Protein AF-A0A221VZ23-F1 (afdb_monomer)

pLDDT: mean 95.45, std 3.63, range [77.25, 98.69]

Solvent-accessible surface area (backbone atoms only — not comparable to full-atom values): 8313 Å² total; per-residue (Å²): 118,40,47,48,81,45,84,47,77,41,42,59,46,44,29,31,32,33,63,83,69,32,21,39,42,61,47,56,76,50,62,68,58,53,49,62,54,16,36,92,68,33,48,27,33,35,20,50,80,57,41,28,43,31,25,9,57,66,57,23,30,50,48,47,53,32,34,52,56,59,73,79,81,51,42,81,45,94,58,76,81,76,94,50,46,59,11,39,42,33,56,49,64,83,85,76,45,68,79,47,68,42,80,49,97,43,93,78,44,44,44,36,34,14,84,89,74,39,27,37,37,43,23,56,82,79,61,96,76,47,43,45,31,24,29,19,44,46,32,31,41,29,37,38,98,36,34,81,44,32,43,37,37,40,43,49,82,44,116

Mean predicted aligned error: 2.97 Å

Nearest PDB structures (foldseek):
  8z79-assembly1_D-2  TM=2.676E-01  e=3.743E+00  Pseudomonas phage PaMx11
  8tvj-assembly1_E  TM=2.399E-01  e=5.497E+00  Borreliella burgdorferi B31
  4aud-assembly1_A  TM=3.016E-01  e=6.847E+00  Alternaria alternata
  7pi3-assembly1_A  TM=1.645E-01  e=2.412E+00  Plasmodium falciparum 3D7
  3v0r-assembly1_A  TM=1.814E-01  e=4.925E+00  Alternaria alternata

Secondary structure (DSSP, 8-state):
-EEEEEE-PPBPEEEEEETTTTEEEEEES-HHHHHHHH-TT-EEEEEETTEEEEEETTT-BEEEEEEE--STTPEE--------EEEEEEEE-SSPPTT-PEE---TT-EEEEETTTTEEEEES---TTPEEEEEETTEEEEEETTEEEEEEE-PEEE-

Sequence (159 aa):
MTFRVEEGDRIEGEMVYEFSEYGFRFAPSDKSWVLGLAGSEGMTSFNADTLMVVFGIESRRVLYVSGYFPMEGWDREELQFPLGSPGVVFVEADDPVPGVSIPVEADEWRARFDSKENVFCFGGIAGASTRYVEVATGVMLAIENRELVEVWLKPSFVS

Foldseek 3Di:
DFKDWDADAAFEFAWAQEPVQQKIDTGGPDPVVLQVQLDDQGKEFADQPFKTFIHRPVNQWTHAIMGRDHCVQEAEDDDDDDPAEATIMGDDDPPDHPHDYHYDPQVQWGWYAHPVQQKIKTFDDADPQWHWYRRYVQWIFTADPRDTGMIMGRHDYHD

Organism: NCBI:txid1470176

Structure (mmCIF, N/CA/C/O backbone):
data_AF-A0A221VZ23-F1
#
_entry.id   AF-A0A221VZ23-F1
#
loop_
_atom_site.group_PDB
_atom_site.id
_atom_site.type_symbol
_atom_site.label_atom_id
_atom_site.label_alt_id
_atom_site.label_comp_id
_atom_site.label_asym_id
_atom_site.label_entity_id
_atom_site.label_seq_id
_atom_site.pdbx_PDB_ins_code
_atom_site.Cartn_x
_atom_site.Cartn_y
_atom_site.Cartn_z
_atom_site.occupancy
_atom_site.B_iso_or_equiv
_atom_site.auth_seq_id
_atom_site.auth_comp_id
_atom_site.auth_asym_id
_atom_site.auth_atom_id
_atom_site.pdbx_PDB_model_num
ATOM 1 N N . MET A 1 1 ? -5.828 -9.680 -13.772 1.00 90.69 1 MET A N 1
ATOM 2 C CA . MET A 1 1 ? -4.525 -9.171 -13.286 1.00 90.69 1 MET A CA 1
ATOM 3 C C . MET A 1 1 ? -3.942 -10.215 -12.356 1.00 90.69 1 MET A C 1
ATOM 5 O O . MET A 1 1 ? -4.712 -10.782 -11.594 1.00 90.69 1 MET A O 1
ATOM 9 N N . THR A 1 2 ? -2.640 -10.485 -12.422 1.00 95.50 2 THR A N 1
ATOM 10 C CA . THR A 1 2 ? -1.973 -11.407 -11.490 1.00 95.50 2 THR A CA 1
ATOM 11 C C . THR A 1 2 ? -0.789 -10.748 -10.794 1.00 95.50 2 THR A C 1
ATOM 13 O O . THR A 1 2 ? -0.287 -9.712 -11.228 1.00 95.50 2 THR A O 1
ATOM 16 N N . PHE A 1 3 ? -0.355 -11.350 -9.691 1.00 97.12 3 PHE A N 1
ATOM 17 C CA . PHE A 1 3 ? 0.689 -10.836 -8.819 1.00 97.12 3 PHE A CA 1
ATOM 18 C C . PHE A 1 3 ? 1.797 -11.861 -8.621 1.00 97.12 3 PHE A C 1
ATOM 20 O O . PHE A 1 3 ? 1.556 -13.062 -8.455 1.00 97.12 3 PHE A O 1
ATOM 27 N N . ARG A 1 4 ? 3.033 -11.372 -8.588 1.00 97.88 4 ARG A N 1
ATOM 28 C CA . ARG A 1 4 ? 4.230 -12.183 -8.372 1.00 97.88 4 ARG A CA 1
ATOM 29 C C . ARG A 1 4 ? 5.041 -11.599 -7.226 1.00 97.88 4 ARG A C 1
ATOM 31 O O . ARG A 1 4 ? 5.310 -10.405 -7.212 1.00 97.88 4 ARG A O 1
ATOM 38 N N . VAL A 1 5 ? 5.421 -12.442 -6.271 1.00 97.94 5 VAL A N 1
ATOM 39 C CA . VAL A 1 5 ? 6.141 -12.032 -5.056 1.00 97.94 5 VAL A CA 1
ATOM 40 C C . VAL A 1 5 ? 7.600 -12.466 -5.136 1.00 97.94 5 VAL A C 1
ATOM 42 O O . VAL A 1 5 ? 7.872 -13.645 -5.372 1.00 97.94 5 VAL A O 1
ATOM 45 N N . GLU A 1 6 ? 8.514 -11.543 -4.853 1.00 97.75 6 GLU A N 1
ATOM 46 C CA . GLU A 1 6 ? 9.950 -11.786 -4.701 1.00 97.75 6 GLU A CA 1
ATOM 47 C C . GLU A 1 6 ? 10.475 -11.258 -3.359 1.00 97.75 6 GLU A C 1
ATOM 49 O O . GLU A 1 6 ? 9.849 -10.416 -2.710 1.00 97.75 6 GLU A O 1
ATOM 54 N N . GLU A 1 7 ? 11.642 -11.759 -2.948 1.00 96.88 7 GLU A N 1
ATOM 55 C CA . GLU A 1 7 ? 12.412 -11.165 -1.854 1.00 96.88 7 GLU A CA 1
ATOM 56 C C . GLU A 1 7 ? 12.945 -9.786 -2.259 1.00 96.88 7 GLU A C 1
ATOM 58 O O . GLU A 1 7 ? 13.272 -9.539 -3.421 1.00 96.88 7 GLU A O 1
ATOM 63 N N . GLY A 1 8 ? 13.061 -8.890 -1.286 1.00 95.56 8 GLY A N 1
ATOM 64 C CA . GLY A 1 8 ? 13.665 -7.579 -1.473 1.00 95.56 8 GLY A CA 1
ATOM 65 C C . GLY A 1 8 ? 13.248 -6.602 -0.387 1.00 95.56 8 GLY A C 1
ATOM 66 O O . GLY A 1 8 ? 12.492 -6.938 0.523 1.00 95.56 8 GLY A O 1
ATOM 67 N N . ASP A 1 9 ? 13.746 -5.377 -0.497 1.00 95.25 9 ASP A N 1
ATOM 68 C CA . ASP A 1 9 ? 13.463 -4.339 0.486 1.00 95.25 9 ASP A CA 1
ATOM 69 C C . ASP A 1 9 ? 12.133 -3.646 0.191 1.00 95.25 9 ASP A C 1
ATOM 71 O O . ASP A 1 9 ? 11.831 -3.304 -0.962 1.00 95.25 9 ASP A O 1
ATOM 75 N N . ARG A 1 10 ? 11.364 -3.393 1.252 1.00 96.38 10 ARG A N 1
ATOM 76 C CA . ARG A 1 10 ? 10.184 -2.523 1.211 1.00 96.38 10 ARG A CA 1
ATOM 77 C C . ARG A 1 10 ? 10.593 -1.068 0.978 1.00 96.38 10 ARG A C 1
ATOM 79 O O . ARG A 1 10 ? 11.727 -0.680 1.251 1.00 96.38 10 ARG A O 1
ATOM 86 N N . ILE A 1 11 ? 9.652 -0.241 0.540 1.00 98.25 11 ILE A N 1
ATOM 87 C CA . ILE A 1 11 ? 9.848 1.209 0.466 1.00 98.25 11 ILE A CA 1
ATOM 88 C C . ILE A 1 11 ? 9.684 1.831 1.856 1.00 98.25 11 ILE A C 1
ATOM 90 O O . ILE A 1 11 ? 8.631 1.714 2.479 1.00 98.25 11 ILE A O 1
ATOM 94 N N . GLU A 1 12 ? 10.712 2.529 2.328 1.00 98.31 12 GLU A N 1
ATOM 95 C CA . GLU A 1 12 ? 10.664 3.258 3.597 1.00 98.31 12 GLU A CA 1
ATOM 96 C C . GLU A 1 12 ? 9.884 4.575 3.479 1.00 98.31 12 GLU A C 1
ATOM 98 O O . GLU A 1 12 ? 10.022 5.332 2.508 1.00 98.31 12 GLU A O 1
ATOM 103 N N . GLY A 1 13 ? 9.054 4.852 4.483 1.00 98.12 13 GLY A N 1
ATOM 104 C CA . GLY A 1 13 ? 8.206 6.036 4.535 1.00 98.12 13 GLY A CA 1
ATOM 105 C C . GLY A 1 13 ? 7.186 5.991 5.663 1.00 98.12 13 GLY A C 1
ATOM 106 O O . GLY A 1 13 ? 7.334 5.247 6.630 1.00 98.12 13 GLY A O 1
ATOM 107 N N . GLU A 1 14 ? 6.140 6.797 5.520 1.00 98.19 14 GLU A N 1
ATOM 108 C CA . GLU A 1 14 ? 5.030 6.872 6.463 1.00 98.19 14 GLU A CA 1
ATOM 109 C C . GLU A 1 14 ? 3.700 6.641 5.742 1.00 98.19 14 GLU A C 1
ATOM 111 O O . GLU A 1 14 ? 3.405 7.289 4.733 1.00 98.19 14 GLU A O 1
ATOM 116 N N . MET A 1 15 ? 2.897 5.719 6.270 1.00 98.31 15 MET A N 1
ATOM 117 C CA . MET A 1 15 ? 1.502 5.548 5.885 1.00 98.31 15 MET A CA 1
ATOM 118 C C . MET A 1 15 ? 0.637 6.449 6.757 1.00 98.31 15 MET A C 1
ATOM 120 O O . MET A 1 15 ? 0.735 6.402 7.980 1.00 98.31 15 MET A O 1
ATOM 124 N N . VAL A 1 16 ? -0.193 7.272 6.125 1.00 98.31 16 VAL A N 1
ATOM 125 C CA . VAL A 1 16 ? -0.988 8.303 6.790 1.00 98.31 16 VAL A CA 1
ATOM 126 C C . VAL A 1 16 ? -2.435 8.196 6.334 1.00 98.31 16 VAL A C 1
ATOM 128 O O . VAL A 1 16 ? -2.696 7.995 5.149 1.00 98.31 16 VAL A O 1
ATOM 131 N N . TYR A 1 17 ? -3.367 8.365 7.266 1.00 98.44 17 TYR A N 1
ATOM 132 C CA . TYR A 1 17 ? -4.754 8.690 6.968 1.00 98.44 17 TYR A CA 1
ATOM 133 C C . TYR A 1 17 ? -5.005 10.160 7.308 1.00 98.44 17 TYR A C 1
ATOM 135 O O . TYR A 1 17 ? -4.793 10.582 8.448 1.00 98.44 17 TYR A O 1
ATOM 143 N N . GLU A 1 18 ? -5.445 10.935 6.322 1.00 97.62 18 GLU A N 1
ATOM 144 C CA . GLU A 1 18 ? -5.648 12.380 6.430 1.00 97.62 18 GLU A CA 1
ATOM 145 C C . GLU A 1 18 ? -7.147 12.687 6.525 1.00 97.62 18 GLU A C 1
ATOM 147 O O . GLU A 1 18 ? -7.903 12.475 5.575 1.00 97.62 18 GLU A O 1
ATOM 152 N N . PHE A 1 19 ? -7.600 13.159 7.693 1.00 96.19 19 PHE A N 1
ATOM 153 C CA . PHE A 1 19 ? -9.027 13.375 7.959 1.00 96.19 19 PHE A CA 1
ATOM 154 C C . PHE A 1 19 ? -9.643 14.445 7.056 1.00 96.19 19 PHE A C 1
ATOM 156 O O . PHE A 1 19 ? -10.810 14.326 6.689 1.00 96.19 19 PHE A O 1
ATOM 163 N N . SER A 1 20 ? -8.880 15.477 6.693 1.00 95.88 20 SER A N 1
ATOM 164 C CA . SER A 1 20 ? -9.351 16.544 5.806 1.00 95.88 20 SER A CA 1
ATOM 165 C C . SER A 1 20 ? -9.564 16.087 4.357 1.00 95.88 20 SER A C 1
ATOM 167 O O . SER A 1 20 ? -10.406 16.660 3.663 1.00 95.88 20 SER A O 1
ATOM 169 N N . GLU A 1 21 ? -8.869 15.031 3.921 1.00 95.44 21 GLU A N 1
ATOM 170 C CA . GLU A 1 21 ? -8.987 14.451 2.576 1.00 95.44 21 GLU A CA 1
ATOM 171 C C . GLU A 1 21 ? -9.793 13.142 2.544 1.00 95.44 21 GLU A C 1
ATOM 173 O O . GLU A 1 21 ? -10.117 12.654 1.463 1.00 95.44 21 GLU A O 1
ATOM 178 N N . TYR A 1 22 ? -10.150 12.588 3.711 1.00 96.94 22 TYR A N 1
ATOM 179 C CA . TYR A 1 22 ? -10.799 11.279 3.865 1.00 96.94 22 TYR A CA 1
ATOM 180 C C . TYR A 1 22 ? -10.060 10.172 3.101 1.00 96.94 22 TYR A C 1
ATOM 182 O O . TYR A 1 22 ? -10.671 9.386 2.374 1.00 96.94 22 TYR A O 1
ATOM 190 N N . GLY A 1 23 ? -8.731 10.147 3.196 1.00 97.38 23 GLY A N 1
ATOM 191 C CA . GLY A 1 23 ? -7.925 9.297 2.332 1.00 97.38 23 GLY A CA 1
ATOM 192 C C . GLY A 1 23 ? -6.616 8.834 2.941 1.00 97.38 23 GLY A C 1
ATOM 193 O O . GLY A 1 23 ? -6.086 9.414 3.890 1.00 97.38 23 GLY A O 1
ATOM 194 N N . PHE A 1 24 ? -6.090 7.770 2.343 1.00 98.38 24 PHE A N 1
ATOM 195 C CA . PHE A 1 24 ? -4.764 7.253 2.625 1.00 98.38 24 PHE A CA 1
ATOM 196 C C . PHE A 1 24 ? -3.724 7.918 1.731 1.00 98.38 24 PHE A C 1
ATOM 198 O O . PHE A 1 24 ? -3.920 8.094 0.522 1.00 98.38 24 PHE A O 1
ATOM 205 N N . ARG A 1 25 ? -2.564 8.203 2.314 1.00 97.94 25 ARG A N 1
ATOM 206 C CA . ARG A 1 25 ? -1.401 8.733 1.612 1.00 97.94 25 ARG A CA 1
ATOM 207 C C . ARG A 1 25 ? -0.138 8.066 2.130 1.00 97.94 25 ARG A C 1
ATOM 209 O O . ARG A 1 25 ? 0.091 7.994 3.334 1.00 97.94 25 ARG A O 1
ATOM 216 N N . PHE A 1 26 ? 0.724 7.646 1.211 1.00 98.44 26 PHE A N 1
ATOM 217 C CA . PHE A 1 26 ? 2.086 7.251 1.546 1.00 98.44 26 PHE A CA 1
ATOM 218 C C . PHE A 1 26 ? 3.059 8.407 1.324 1.00 98.44 26 PHE A C 1
ATOM 220 O O . PHE A 1 26 ? 3.076 9.039 0.264 1.00 98.44 26 PHE A O 1
ATOM 227 N N . ALA A 1 27 ? 3.888 8.683 2.325 1.00 97.62 27 ALA A N 1
ATOM 228 C CA . ALA A 1 27 ? 4.961 9.661 2.271 1.00 97.62 27 ALA A CA 1
ATOM 229 C C . ALA A 1 27 ? 6.315 8.930 2.269 1.00 97.62 27 ALA A C 1
ATOM 231 O O . ALA A 1 27 ? 6.814 8.589 3.342 1.00 97.62 27 ALA A O 1
ATOM 232 N N . PRO A 1 28 ? 6.933 8.669 1.101 1.00 97.88 28 PRO A N 1
ATOM 233 C CA . PRO A 1 28 ? 8.223 7.989 1.065 1.00 97.88 28 PRO A CA 1
ATOM 234 C C . PRO A 1 28 ? 9.318 8.857 1.687 1.00 97.88 28 PRO A C 1
ATOM 236 O O . PRO A 1 28 ? 9.356 10.072 1.466 1.00 97.88 28 PRO A O 1
ATOM 239 N N . SER A 1 29 ? 10.249 8.226 2.405 1.00 98.19 29 SER A N 1
ATOM 240 C CA . SER A 1 29 ? 11.413 8.912 2.979 1.00 98.19 29 SER A CA 1
ATOM 241 C C . SER A 1 29 ? 12.367 9.436 1.900 1.00 98.19 29 SER A C 1
ATOM 243 O O . SER A 1 29 ? 13.000 10.471 2.096 1.00 98.19 29 SER A O 1
ATOM 245 N N . ASP A 1 30 ? 12.428 8.766 0.743 1.00 97.50 30 ASP A N 1
ATOM 246 C CA . ASP A 1 30 ? 13.176 9.206 -0.438 1.00 97.50 30 ASP A CA 1
ATOM 247 C C . ASP A 1 30 ? 12.300 9.139 -1.699 1.00 97.50 30 ASP A C 1
ATOM 249 O O . ASP A 1 30 ? 12.094 8.086 -2.305 1.00 97.50 30 ASP A O 1
ATOM 253 N N . LYS A 1 31 ? 11.791 10.300 -2.124 1.00 96.12 31 LYS A N 1
ATOM 254 C CA . LYS A 1 31 ? 10.981 10.424 -3.347 1.00 96.12 31 LYS A CA 1
ATOM 255 C C . LYS A 1 31 ? 11.769 10.086 -4.614 1.00 96.12 31 LYS A C 1
ATOM 257 O O . LYS A 1 31 ? 11.189 9.558 -5.557 1.00 96.12 31 LYS A O 1
ATOM 262 N N . SER A 1 32 ? 13.062 10.411 -4.658 1.00 95.75 32 SER A N 1
ATOM 263 C CA . SER A 1 32 ? 13.891 10.178 -5.845 1.00 95.75 32 SER A CA 1
ATOM 264 C C . SER A 1 32 ? 14.128 8.688 -6.068 1.00 95.75 32 SER A C 1
ATOM 266 O O . SER A 1 32 ? 14.061 8.217 -7.203 1.00 95.75 32 SER A O 1
ATOM 268 N N . TRP A 1 33 ? 14.284 7.934 -4.980 1.00 94.19 33 TRP A N 1
ATOM 269 C CA . TRP A 1 33 ? 14.367 6.482 -5.023 1.00 94.19 33 TRP A CA 1
ATOM 270 C C . TRP A 1 33 ? 13.072 5.845 -5.533 1.00 94.19 33 TRP A C 1
ATOM 272 O O . TRP A 1 33 ? 13.127 5.017 -6.440 1.00 94.19 33 TRP A O 1
ATOM 282 N N . VAL A 1 34 ? 11.904 6.274 -5.036 1.00 96.50 34 VAL A N 1
ATOM 283 C CA . VAL A 1 34 ? 10.604 5.774 -5.527 1.00 96.50 34 VAL A CA 1
ATOM 284 C C . VAL A 1 34 ? 10.413 6.054 -7.018 1.00 96.50 34 VAL A C 1
ATOM 286 O O . VAL A 1 34 ? 9.977 5.170 -7.750 1.00 96.50 34 VAL A O 1
ATOM 289 N N . LEU A 1 35 ? 10.785 7.247 -7.493 1.00 94.81 35 LEU A N 1
ATOM 290 C CA . LEU A 1 35 ? 10.748 7.565 -8.925 1.00 94.81 35 LEU A CA 1
ATOM 291 C C . LEU A 1 35 ? 11.706 6.678 -9.733 1.00 94.81 35 LEU A C 1
ATOM 293 O O . LEU A 1 35 ? 11.349 6.224 -10.816 1.00 94.81 35 LEU A O 1
ATOM 297 N N . GLY A 1 36 ? 12.887 6.372 -9.190 1.00 96.06 36 GLY A N 1
ATOM 298 C CA . GLY A 1 36 ? 13.812 5.408 -9.787 1.00 96.06 36 GLY A CA 1
ATOM 299 C C . GLY A 1 36 ? 13.229 3.993 -9.873 1.00 96.06 36 GLY A C 1
ATOM 300 O O . GLY A 1 36 ? 13.426 3.316 -10.877 1.00 96.06 36 GLY A O 1
ATOM 301 N N . LEU A 1 37 ? 12.473 3.559 -8.857 1.00 95.69 37 LEU A N 1
ATOM 302 C CA . LEU A 1 37 ? 11.771 2.270 -8.857 1.00 95.69 37 LEU A CA 1
ATOM 303 C C . LEU A 1 37 ? 10.584 2.234 -9.826 1.00 95.69 37 LEU A C 1
ATOM 305 O O . LEU A 1 37 ? 10.271 1.166 -10.348 1.00 95.69 37 LEU A O 1
ATOM 309 N N . ALA A 1 38 ? 9.904 3.359 -10.052 1.00 94.75 38 ALA A N 1
ATOM 310 C CA . ALA A 1 38 ? 8.783 3.438 -10.986 1.00 94.75 38 ALA A CA 1
ATOM 311 C C . ALA A 1 38 ? 9.226 3.244 -12.448 1.00 94.75 38 ALA A C 1
ATOM 313 O O . ALA A 1 38 ? 8.509 2.622 -13.234 1.00 94.75 38 ALA A O 1
ATOM 314 N N . GLY A 1 39 ? 10.420 3.739 -12.781 1.00 94.00 39 GLY A N 1
ATOM 315 C CA . GLY A 1 39 ? 10.942 3.781 -14.143 1.00 94.00 39 GLY A CA 1
ATOM 316 C C . GLY A 1 39 ? 10.541 5.054 -14.893 1.00 94.00 39 GLY A C 1
ATOM 317 O O . GLY A 1 39 ? 9.928 5.975 -14.351 1.00 94.00 39 GLY A O 1
ATOM 318 N N . SER A 1 40 ? 10.929 5.115 -16.162 1.00 94.25 40 SER A N 1
ATOM 319 C CA . SER A 1 40 ? 10.783 6.289 -17.028 1.00 94.25 40 SER A CA 1
ATOM 320 C C . SER A 1 40 ? 9.373 6.472 -17.596 1.00 94.25 40 SER A C 1
ATOM 322 O O . SER A 1 40 ? 8.984 7.592 -17.923 1.00 94.25 40 SER A O 1
ATOM 324 N N . GLU A 1 41 ? 8.588 5.395 -17.659 1.00 94.50 41 GLU A N 1
ATOM 325 C CA . GLU A 1 41 ? 7.201 5.417 -18.145 1.00 94.50 41 GLU A CA 1
ATOM 326 C C . GLU A 1 41 ? 6.204 5.941 -17.096 1.00 94.50 41 GLU A C 1
ATOM 328 O O . GLU A 1 41 ? 5.035 6.172 -17.398 1.00 94.50 41 GLU A O 1
ATOM 333 N N . GLY A 1 42 ? 6.670 6.191 -15.869 1.00 94.38 42 GLY A N 1
ATOM 334 C CA . GLY A 1 42 ? 5.865 6.725 -14.780 1.00 94.38 42 GLY A CA 1
ATOM 335 C C . GLY A 1 42 ? 5.118 5.651 -13.992 1.00 94.38 42 GLY A C 1
ATOM 336 O O . GLY A 1 42 ? 5.503 4.481 -13.943 1.00 94.38 42 GLY A O 1
ATOM 337 N N . MET A 1 43 ? 4.059 6.083 -13.310 1.00 96.38 43 MET A N 1
ATOM 338 C CA . MET A 1 43 ? 3.274 5.253 -12.400 1.00 96.38 43 MET A CA 1
ATOM 339 C C . MET A 1 43 ? 1.830 5.163 -12.872 1.00 96.38 43 MET A C 1
ATOM 341 O O . MET A 1 43 ? 1.281 6.093 -13.469 1.00 96.38 43 MET A O 1
ATOM 345 N N . THR A 1 44 ? 1.198 4.051 -12.535 1.00 97.12 44 THR A N 1
ATOM 346 C CA . THR A 1 44 ? -0.251 3.912 -12.581 1.00 97.12 44 THR A CA 1
ATOM 347 C C . THR A 1 44 ? -0.727 3.199 -11.319 1.00 97.12 44 THR A C 1
ATOM 349 O O . THR A 1 44 ? 0.044 3.023 -10.372 1.00 97.12 44 THR A O 1
ATOM 352 N N . SER A 1 45 ? -1.997 2.825 -11.257 1.00 97.19 45 SER A N 1
ATOM 353 C CA . SER A 1 45 ? -2.521 2.068 -10.131 1.00 97.19 45 SER A CA 1
ATOM 354 C C . SER A 1 45 ? -3.507 1.006 -10.571 1.00 97.19 45 SER A C 1
ATOM 356 O O . SER A 1 45 ? -4.017 1.023 -11.691 1.00 97.19 45 SER A O 1
ATOM 358 N N . PHE A 1 46 ? -3.787 0.084 -9.669 1.00 95.38 46 PHE A N 1
ATOM 359 C CA . PHE A 1 46 ? -5.033 -0.655 -9.706 1.00 95.38 46 PHE A CA 1
ATOM 360 C C . PHE A 1 46 ? -5.853 -0.295 -8.473 1.00 95.38 46 PHE A C 1
ATOM 362 O O . PHE A 1 46 ? -5.289 0.078 -7.441 1.00 95.38 46 PHE A O 1
ATOM 369 N N . ASN A 1 47 ? -7.172 -0.350 -8.596 1.00 93.00 47 ASN A N 1
ATOM 370 C CA . ASN A 1 47 ? -8.077 0.068 -7.538 1.00 93.00 47 ASN A CA 1
ATOM 371 C C . ASN A 1 47 ? -8.979 -1.080 -7.095 1.00 93.00 47 ASN A C 1
ATOM 373 O O . ASN A 1 47 ? -9.627 -1.725 -7.919 1.00 93.00 47 ASN A O 1
ATOM 377 N N . ALA A 1 48 ? -9.009 -1.305 -5.784 1.00 89.19 48 ALA A N 1
ATOM 378 C CA . ALA A 1 48 ? -10.046 -2.076 -5.122 1.00 89.19 48 ALA A CA 1
ATOM 379 C C . ALA A 1 48 ? -11.016 -1.048 -4.530 1.00 89.19 48 ALA A C 1
ATOM 381 O O . ALA A 1 48 ? -10.642 -0.299 -3.625 1.00 89.19 48 ALA A O 1
ATOM 382 N N . ASP A 1 49 ? -12.215 -0.950 -5.104 1.00 89.12 49 ASP A N 1
ATOM 383 C CA . ASP A 1 49 ? -13.119 0.187 -4.889 1.00 89.12 49 ASP A CA 1
ATOM 384 C C . ASP A 1 49 ? -12.390 1.527 -5.152 1.00 89.12 49 ASP A C 1
ATOM 386 O O . ASP A 1 49 ? -11.895 1.747 -6.265 1.00 89.12 49 ASP A O 1
ATOM 390 N N . THR A 1 50 ? -12.246 2.396 -4.149 1.00 92.00 50 THR A N 1
ATOM 391 C CA . THR A 1 50 ? -11.526 3.674 -4.254 1.00 92.00 50 THR A CA 1
ATOM 392 C C . THR A 1 50 ? -10.093 3.632 -3.708 1.00 92.00 50 THR A C 1
ATOM 394 O O . THR A 1 50 ? -9.350 4.608 -3.858 1.00 92.00 50 THR A O 1
ATOM 397 N N . LEU A 1 51 ? -9.665 2.512 -3.110 1.00 95.50 51 LEU A N 1
ATOM 398 C CA . LEU A 1 51 ? -8.302 2.337 -2.610 1.00 95.50 51 LEU A CA 1
ATOM 399 C C . LEU A 1 51 ? -7.366 2.003 -3.774 1.00 95.50 51 LEU A C 1
ATOM 401 O O . LEU A 1 51 ? -7.545 1.001 -4.463 1.00 95.50 51 LEU A O 1
ATOM 405 N N . MET A 1 52 ? -6.346 2.830 -3.985 1.00 97.19 52 MET A N 1
ATOM 406 C CA . MET A 1 52 ? -5.400 2.696 -5.090 1.00 97.19 52 MET A CA 1
ATOM 407 C C . MET A 1 52 ? -4.094 2.068 -4.611 1.00 97.19 52 MET A C 1
ATOM 409 O O . MET A 1 52 ? -3.425 2.582 -3.713 1.00 97.19 52 MET A O 1
ATOM 413 N N . VAL A 1 53 ? -3.670 1.003 -5.279 1.00 97.69 53 VAL A N 1
ATOM 414 C CA . VAL A 1 53 ? -2.329 0.439 -5.130 1.00 97.69 53 VAL A CA 1
ATOM 415 C C . VAL A 1 53 ? -1.488 0.906 -6.312 1.00 97.69 53 VAL A C 1
ATOM 417 O O . VAL A 1 53 ? -1.750 0.558 -7.464 1.00 97.69 53 VAL A O 1
ATOM 420 N N . VAL A 1 54 ? -0.491 1.738 -6.030 1.00 98.12 54 VAL A N 1
ATOM 421 C CA . VAL A 1 54 ? 0.342 2.403 -7.035 1.00 98.12 54 VAL A CA 1
ATOM 422 C C . VAL A 1 54 ? 1.514 1.507 -7.416 1.00 98.12 54 VAL A C 1
ATOM 424 O O . VAL A 1 54 ? 2.189 0.955 -6.546 1.00 98.12 54 VAL A O 1
ATOM 427 N N . PHE A 1 55 ? 1.789 1.389 -8.715 1.00 98.12 55 PHE A N 1
ATOM 428 C CA . PHE A 1 55 ? 2.912 0.618 -9.246 1.00 98.12 55 PHE A CA 1
ATOM 429 C C . PHE A 1 55 ? 3.601 1.329 -10.422 1.00 98.12 55 PHE A C 1
ATOM 431 O O . PHE A 1 55 ? 3.003 2.162 -11.109 1.00 98.12 55 PHE A O 1
ATOM 438 N N . GLY A 1 56 ? 4.878 1.011 -10.643 1.00 97.75 56 GLY A N 1
ATOM 439 C CA . GLY A 1 56 ? 5.648 1.493 -11.794 1.00 97.75 56 GLY A CA 1
ATOM 440 C C . GLY A 1 56 ? 5.251 0.777 -13.083 1.00 97.75 56 GLY A C 1
ATOM 441 O O . GLY A 1 56 ? 5.150 -0.447 -13.100 1.00 97.75 56 GLY A O 1
ATOM 442 N N . ILE A 1 57 ? 5.042 1.516 -14.170 1.00 96.50 57 ILE A N 1
ATOM 443 C CA . ILE A 1 57 ? 4.587 0.947 -15.453 1.00 96.50 57 ILE A CA 1
ATOM 444 C C . ILE A 1 57 ? 5.688 0.104 -16.093 1.00 96.50 57 ILE A C 1
ATOM 446 O O . ILE A 1 57 ? 5.451 -1.041 -16.480 1.00 96.50 57 ILE A O 1
ATOM 450 N N . GLU A 1 58 ? 6.905 0.644 -16.127 1.00 95.88 58 GLU A N 1
ATOM 451 C CA . GLU A 1 58 ? 8.076 -0.031 -16.686 1.00 95.88 58 GLU A CA 1
ATOM 452 C C . GLU A 1 58 ? 8.517 -1.190 -15.781 1.00 95.88 58 GLU A C 1
ATOM 454 O O . GLU A 1 58 ? 8.682 -2.323 -16.230 1.00 95.88 58 GLU A O 1
ATOM 459 N N . SER A 1 59 ? 8.666 -0.927 -14.478 1.00 96.62 59 SER A N 1
ATOM 460 C CA . SER A 1 59 ? 9.200 -1.911 -13.527 1.00 96.62 59 SER A CA 1
ATOM 461 C C . SER A 1 59 ? 8.193 -2.969 -13.090 1.00 96.62 59 SER A C 1
ATOM 463 O O . SER A 1 59 ? 8.585 -3.991 -12.524 1.00 96.62 59 SER A O 1
ATOM 465 N N . ARG A 1 60 ? 6.895 -2.708 -13.284 1.00 97.31 60 ARG A N 1
ATOM 466 C CA . ARG A 1 60 ? 5.770 -3.502 -12.766 1.00 97.31 60 ARG A CA 1
ATOM 467 C C . ARG A 1 60 ? 5.741 -3.649 -11.250 1.00 97.31 60 ARG A C 1
ATOM 469 O O . ARG A 1 60 ? 4.914 -4.389 -10.727 1.00 97.31 60 ARG A O 1
ATOM 476 N N . ARG A 1 61 ? 6.615 -2.955 -10.527 1.00 97.88 61 ARG A N 1
ATOM 477 C CA . ARG A 1 61 ? 6.760 -3.068 -9.080 1.00 97.88 61 ARG A CA 1
ATOM 478 C C . ARG A 1 61 ? 5.684 -2.251 -8.377 1.00 97.88 61 ARG A C 1
ATOM 480 O O . ARG A 1 61 ? 5.563 -1.055 -8.634 1.00 97.88 61 ARG A O 1
ATOM 487 N N . VAL A 1 62 ? 4.963 -2.876 -7.448 1.00 98.38 62 VAL A N 1
ATOM 488 C CA . VAL A 1 62 ? 4.118 -2.171 -6.480 1.00 98.38 62 VAL A CA 1
ATOM 489 C C . VAL A 1 62 ? 4.993 -1.288 -5.599 1.00 98.38 62 VAL A C 1
ATOM 491 O O . VAL A 1 62 ? 6.027 -1.723 -5.087 1.00 98.38 62 VAL A O 1
ATOM 494 N N . LEU A 1 63 ? 4.562 -0.042 -5.437 1.00 98.25 63 LEU A N 1
ATOM 495 C CA . LEU A 1 63 ? 5.283 0.987 -4.708 1.00 98.25 63 LEU A CA 1
ATOM 496 C C . LEU A 1 63 ? 4.620 1.256 -3.357 1.00 98.25 63 LEU A C 1
ATOM 498 O O . LEU A 1 63 ? 5.257 1.094 -2.324 1.00 98.25 63 LEU A O 1
ATOM 502 N N . TYR A 1 64 ? 3.351 1.659 -3.348 1.00 98.12 64 TYR A N 1
ATOM 503 C CA . TYR A 1 64 ? 2.638 2.038 -2.127 1.00 98.12 64 TYR A CA 1
ATOM 504 C C . TYR A 1 64 ? 1.121 2.063 -2.343 1.00 98.12 64 TYR A C 1
ATOM 506 O O . TYR A 1 64 ? 0.633 1.822 -3.447 1.00 98.12 64 TYR A O 1
ATOM 514 N N . VAL A 1 65 ? 0.377 2.378 -1.283 1.00 98.19 65 VAL A N 1
ATOM 515 C CA . VAL A 1 65 ? -1.077 2.572 -1.312 1.00 98.19 65 VAL A CA 1
ATOM 516 C C . VAL A 1 65 ? -1.422 4.045 -1.107 1.00 98.19 65 VAL A C 1
ATOM 518 O O . VAL A 1 65 ? -0.741 4.765 -0.375 1.00 98.19 65 VAL A O 1
ATOM 521 N N . SER A 1 66 ? -2.473 4.497 -1.778 1.00 97.44 66 SER A N 1
ATOM 522 C CA . SER A 1 66 ? -3.065 5.823 -1.619 1.00 97.44 66 SER A CA 1
ATOM 523 C C . SER A 1 66 ? -4.542 5.792 -2.001 1.00 97.44 66 SER A C 1
ATOM 525 O O . SER A 1 66 ? -5.016 4.803 -2.546 1.00 97.44 66 SER A O 1
ATOM 527 N N . GLY A 1 67 ? -5.259 6.888 -1.801 1.00 96.56 67 GLY A N 1
ATOM 528 C CA . GLY A 1 67 ? -6.584 7.079 -2.386 1.00 96.56 67 GLY A CA 1
ATOM 529 C C . GLY A 1 67 ? -7.605 7.565 -1.375 1.00 96.56 67 GLY A C 1
ATOM 530 O O . GLY A 1 67 ? -7.416 7.449 -0.165 1.00 96.56 67 GLY A O 1
ATOM 531 N N . TYR A 1 68 ? -8.689 8.120 -1.902 1.00 96.00 68 TYR A N 1
ATOM 532 C CA . TYR A 1 68 ? -9.861 8.495 -1.123 1.00 96.00 68 TYR A CA 1
ATOM 533 C C . TYR A 1 68 ? -10.517 7.226 -0.583 1.00 96.00 68 TYR A C 1
ATOM 535 O O . TYR A 1 68 ? -10.839 6.329 -1.357 1.00 96.00 68 TYR A O 1
ATOM 543 N N . PHE A 1 69 ? -10.690 7.122 0.726 1.00 96.56 69 PHE A N 1
ATOM 544 C CA . PHE A 1 69 ? -11.303 5.963 1.356 1.00 96.56 69 PHE A C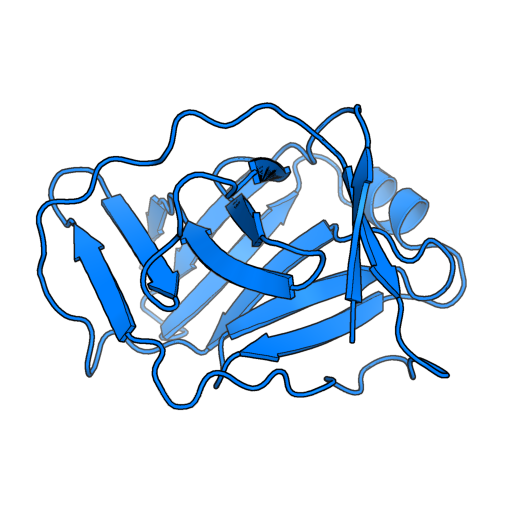A 1
ATOM 545 C C . PHE A 1 69 ? -11.988 6.406 2.658 1.00 96.56 69 PHE A C 1
ATOM 547 O O . PHE A 1 69 ? -11.402 6.298 3.733 1.00 96.56 69 PHE A O 1
ATOM 554 N N . PRO A 1 70 ? -13.197 6.979 2.566 1.00 95.56 70 PRO A N 1
ATOM 555 C CA . PRO A 1 70 ? -13.894 7.565 3.703 1.00 95.56 70 PRO A CA 1
ATOM 556 C C . PRO A 1 70 ? -14.202 6.498 4.761 1.00 95.56 70 PRO A C 1
ATOM 558 O O . PRO A 1 70 ? -14.414 5.333 4.429 1.00 95.56 70 PRO A O 1
ATOM 561 N N . MET A 1 71 ? -14.212 6.886 6.042 1.00 95.19 71 MET A N 1
ATOM 562 C CA . MET A 1 71 ? -14.423 5.948 7.161 1.00 95.19 71 MET A CA 1
ATOM 563 C C . MET A 1 71 ? -15.864 5.428 7.244 1.00 95.19 71 MET A C 1
ATOM 565 O O . MET A 1 71 ? -16.161 4.481 7.977 1.00 95.19 71 MET A O 1
ATOM 569 N N . GLU A 1 72 ? -16.778 6.066 6.521 1.00 93.94 72 GLU A N 1
ATOM 570 C CA . GLU A 1 72 ? -18.144 5.626 6.314 1.00 93.94 72 GLU A CA 1
ATOM 571 C C . GLU A 1 72 ? -18.162 4.196 5.752 1.00 93.94 72 GLU A C 1
ATOM 573 O O . GLU A 1 72 ? -17.708 3.936 4.644 1.00 93.94 72 GLU A O 1
ATOM 578 N N . GLY A 1 73 ? -18.718 3.260 6.525 1.00 92.06 73 GLY A N 1
ATOM 579 C CA . GLY A 1 73 ? -18.809 1.848 6.138 1.00 92.06 73 GLY A CA 1
ATOM 580 C C . GLY A 1 73 ? -17.670 0.964 6.648 1.00 92.06 73 GLY A C 1
ATOM 581 O O . GLY A 1 73 ? -17.689 -0.232 6.381 1.00 92.06 73 GLY A O 1
ATOM 582 N N . TRP A 1 74 ? -16.714 1.505 7.411 1.00 96.69 74 TRP A N 1
ATOM 583 C CA . TRP A 1 74 ? -15.690 0.681 8.055 1.00 96.69 74 TRP A CA 1
ATOM 584 C C . TRP A 1 74 ? -16.276 -0.083 9.243 1.00 96.69 74 TRP A C 1
ATOM 586 O O . TRP A 1 74 ? -16.798 0.503 10.198 1.00 96.69 74 TRP A O 1
ATOM 596 N N . A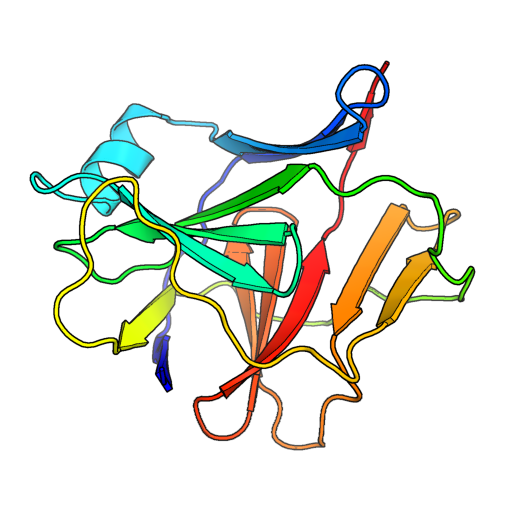SP A 1 75 ? -16.129 -1.400 9.211 1.00 97.62 75 ASP A N 1
ATOM 597 C CA . ASP A 1 75 ? -16.463 -2.281 10.316 1.00 97.62 75 ASP A CA 1
ATOM 598 C C . ASP A 1 75 ? -15.410 -2.159 11.421 1.00 97.62 75 ASP A C 1
ATOM 600 O O . ASP A 1 75 ? -14.207 -2.268 11.180 1.00 97.62 75 ASP A O 1
ATOM 604 N N . ARG A 1 76 ? -15.854 -1.945 12.663 1.00 97.38 76 ARG A N 1
ATOM 605 C CA . ARG A 1 76 ? -14.955 -1.962 13.824 1.00 97.38 76 ARG A CA 1
ATOM 606 C C . ARG A 1 76 ? -14.710 -3.397 14.257 1.00 97.38 76 ARG A C 1
ATOM 608 O O . ARG A 1 76 ? -15.642 -4.074 14.687 1.00 97.38 76 ARG A O 1
ATOM 615 N N . GLU A 1 77 ? -13.459 -3.821 14.196 1.00 96.94 77 GLU A N 1
ATOM 616 C CA . GLU A 1 77 ? -13.042 -5.186 14.504 1.00 96.94 77 GLU A CA 1
ATOM 617 C C . GLU A 1 77 ? -11.696 -5.156 15.231 1.00 96.94 77 GLU A C 1
ATOM 619 O O . GLU A 1 77 ? -10.918 -4.222 15.049 1.00 96.94 77 GLU A O 1
ATOM 624 N N . GLU A 1 78 ? -11.430 -6.148 16.082 1.00 97.25 78 GLU A N 1
ATOM 625 C CA . GLU A 1 78 ? -10.087 -6.318 16.642 1.00 97.25 78 GLU A CA 1
ATOM 626 C C . GLU A 1 78 ? -9.203 -6.963 15.576 1.00 97.25 78 GLU A C 1
ATOM 628 O O . GLU A 1 78 ? -9.479 -8.073 15.119 1.00 97.25 78 GLU A O 1
ATOM 633 N N . LEU A 1 79 ? -8.159 -6.252 15.159 1.00 97.00 79 LEU A N 1
ATOM 634 C CA . LEU A 1 79 ? -7.289 -6.657 14.065 1.00 97.00 79 LEU A CA 1
ATOM 635 C C . LEU A 1 79 ? -5.849 -6.724 14.547 1.00 97.00 79 LEU A C 1
ATOM 637 O O . LEU A 1 79 ? -5.332 -5.813 15.187 1.00 97.00 79 LEU A O 1
ATOM 641 N N . GLN A 1 80 ? -5.160 -7.782 14.140 1.00 95.50 80 GLN A N 1
ATOM 642 C CA . GLN A 1 80 ? -3.720 -7.877 14.295 1.00 95.50 80 GLN A CA 1
ATOM 643 C C . GLN A 1 80 ? -3.071 -7.669 12.932 1.00 95.50 80 GLN A C 1
ATOM 645 O O . GLN A 1 80 ? -3.353 -8.412 11.994 1.00 95.50 80 GLN A O 1
ATOM 650 N N . PHE A 1 81 ? -2.181 -6.678 12.828 1.00 96.50 81 PHE A N 1
ATOM 651 C CA . PHE A 1 81 ? -1.397 -6.491 11.608 1.00 96.50 81 PHE A CA 1
ATOM 652 C C . PHE A 1 81 ? -0.608 -7.783 11.313 1.00 96.50 81 PHE A C 1
ATOM 654 O O . PHE A 1 81 ? 0.072 -8.276 12.225 1.00 96.50 81 PHE A O 1
ATOM 661 N N . PRO A 1 82 ? -0.705 -8.364 10.103 1.00 95.25 82 PRO A N 1
ATOM 662 C CA . PRO A 1 82 ? -0.149 -9.683 9.844 1.00 95.25 82 PRO A CA 1
ATOM 663 C C . PRO A 1 82 ? 1.370 -9.721 10.027 1.00 95.25 82 PRO A C 1
ATOM 665 O O . PRO A 1 82 ? 2.083 -8.743 9.794 1.00 95.25 82 PRO A O 1
ATOM 668 N N . LEU A 1 83 ? 1.883 -10.888 10.419 1.00 93.56 83 LEU A N 1
ATOM 669 C CA . LEU A 1 83 ? 3.318 -11.156 10.390 1.00 93.56 83 LEU A CA 1
ATOM 670 C C . LEU A 1 83 ? 3.728 -11.450 8.943 1.00 93.56 83 LEU A C 1
ATOM 672 O O . LEU A 1 83 ? 3.656 -12.588 8.483 1.00 93.56 83 LEU A O 1
ATOM 676 N N . GLY A 1 84 ? 4.119 -10.404 8.220 1.00 91.69 84 GLY A N 1
ATOM 677 C CA . GLY A 1 84 ? 4.684 -10.497 6.875 1.00 91.69 84 GLY A CA 1
ATOM 678 C C . GLY A 1 84 ? 6.208 -10.396 6.863 1.00 91.69 84 GLY A C 1
ATOM 679 O O . GLY A 1 84 ? 6.856 -10.212 7.893 1.00 91.69 84 GLY A O 1
ATOM 680 N N . SER A 1 85 ? 6.788 -10.505 5.671 1.00 93.75 85 SER A N 1
ATOM 681 C CA . SER A 1 85 ? 8.197 -10.175 5.423 1.00 93.75 85 SER A CA 1
ATOM 682 C C . SER A 1 85 ? 8.285 -9.002 4.447 1.00 93.75 85 SER A C 1
ATOM 684 O O . SER A 1 85 ? 7.424 -8.904 3.563 1.00 93.75 85 SER A O 1
ATOM 686 N N . PRO A 1 86 ? 9.299 -8.125 4.565 1.00 96.38 86 PRO A N 1
ATOM 687 C CA . PRO A 1 86 ? 9.620 -7.180 3.505 1.00 96.38 86 PRO A CA 1
ATOM 688 C C . PRO A 1 86 ? 9.808 -7.917 2.178 1.00 96.38 86 PRO A C 1
ATOM 690 O O . PRO A 1 86 ? 10.368 -9.018 2.144 1.00 96.38 86 PRO A O 1
ATOM 693 N N . GLY A 1 87 ? 9.307 -7.335 1.096 1.00 96.94 87 GLY A N 1
ATOM 694 C CA . GLY A 1 87 ? 9.436 -7.944 -0.217 1.00 96.94 87 GLY A CA 1
ATOM 695 C C . GLY A 1 87 ? 8.951 -7.050 -1.339 1.00 96.94 87 GLY A C 1
ATOM 696 O O . GLY A 1 87 ? 8.546 -5.903 -1.143 1.00 96.94 87 GLY A O 1
ATOM 697 N N . VAL A 1 88 ? 8.988 -7.609 -2.543 1.00 97.94 88 VAL A N 1
ATOM 698 C CA . VAL A 1 88 ? 8.566 -6.923 -3.760 1.00 97.94 88 VAL A CA 1
ATOM 699 C C . VAL A 1 88 ? 7.391 -7.671 -4.366 1.00 97.94 88 VAL A C 1
ATOM 701 O O . VAL A 1 88 ? 7.438 -8.886 -4.554 1.00 97.94 88 VAL A O 1
ATOM 704 N N . VAL A 1 89 ? 6.331 -6.934 -4.687 1.00 98.44 89 VAL A N 1
ATOM 705 C CA . VAL A 1 89 ? 5.194 -7.450 -5.450 1.00 98.44 89 VAL A CA 1
ATOM 706 C C . VAL A 1 89 ? 5.242 -6.841 -6.843 1.00 98.44 89 VAL A C 1
ATOM 708 O O . VAL A 1 89 ? 5.344 -5.624 -6.988 1.00 98.44 89 VAL A O 1
ATOM 711 N N . PHE A 1 90 ? 5.169 -7.686 -7.864 1.00 98.19 90 PHE A N 1
ATOM 712 C CA . PHE A 1 90 ? 5.066 -7.286 -9.261 1.00 98.19 90 PHE A CA 1
ATOM 713 C C . PHE A 1 90 ? 3.653 -7.521 -9.782 1.00 98.19 90 PHE A C 1
ATOM 715 O O . PHE A 1 90 ? 3.049 -8.555 -9.489 1.00 98.19 90 PHE A O 1
ATOM 722 N N . VAL A 1 91 ? 3.164 -6.575 -10.577 1.00 97.06 91 VAL A N 1
ATOM 723 C CA . VAL A 1 91 ? 1.859 -6.606 -11.236 1.00 97.06 91 VAL A CA 1
ATOM 724 C C . VAL A 1 91 ? 2.006 -7.112 -12.665 1.00 97.06 91 VAL A C 1
ATOM 726 O O . VAL A 1 91 ? 2.723 -6.540 -13.485 1.00 97.06 91 VAL A O 1
ATOM 729 N N . GLU A 1 92 ? 1.263 -8.155 -12.994 1.00 95.06 92 GLU A N 1
ATOM 730 C CA . GLU A 1 92 ? 1.146 -8.693 -14.343 1.00 95.06 92 GLU A CA 1
ATOM 731 C C . GLU A 1 92 ? -0.238 -8.317 -14.882 1.00 95.06 92 GLU A C 1
ATOM 733 O O . GLU A 1 92 ? -1.273 -8.891 -14.523 1.00 95.06 92 GLU A O 1
ATOM 738 N N . ALA A 1 93 ? -0.242 -7.278 -15.710 1.00 91.06 93 ALA A N 1
ATOM 739 C CA . ALA A 1 93 ? -1.418 -6.720 -16.358 1.00 91.06 93 ALA A CA 1
ATOM 740 C C . ALA A 1 93 ? -1.068 -6.329 -17.795 1.00 91.06 93 ALA A C 1
ATOM 742 O O . ALA A 1 93 ? 0.064 -5.911 -18.066 1.00 91.06 93 ALA A O 1
ATOM 743 N N . ASP A 1 94 ? -2.036 -6.440 -18.695 1.00 89.06 94 ASP A N 1
ATOM 744 C CA . ASP A 1 94 ? -1.851 -6.073 -20.095 1.00 89.06 94 ASP A CA 1
ATOM 745 C C . ASP A 1 94 ? -1.851 -4.544 -20.239 1.00 89.06 94 ASP A C 1
ATOM 747 O O . ASP A 1 94 ? -2.722 -3.867 -19.693 1.00 89.06 94 ASP A O 1
ATOM 751 N N . ASP A 1 95 ? -0.836 -4.018 -20.931 1.00 87.44 95 ASP A N 1
ATOM 752 C CA . ASP A 1 95 ? -0.708 -2.622 -21.380 1.00 87.44 95 ASP A CA 1
ATOM 753 C C . ASP A 1 95 ? -1.169 -1.533 -20.378 1.00 87.44 95 ASP A C 1
ATOM 755 O O . ASP A 1 95 ? -2.075 -0.751 -20.676 1.00 87.44 95 ASP A O 1
ATOM 759 N N . PRO A 1 96 ? -0.551 -1.436 -19.181 1.00 90.69 96 PRO A N 1
ATOM 760 C CA . PRO A 1 96 ? -0.859 -0.379 -18.226 1.00 90.69 96 PRO A CA 1
ATOM 761 C C . PRO A 1 96 ? -0.598 1.002 -18.826 1.00 90.69 96 PRO A C 1
ATOM 763 O O . PRO A 1 96 ? 0.475 1.279 -19.359 1.00 90.69 96 PRO A O 1
ATOM 766 N N . VAL A 1 97 ? -1.579 1.891 -18.680 1.00 90.25 97 VAL A N 1
ATOM 767 C CA . VAL A 1 97 ? -1.509 3.266 -19.182 1.00 90.25 97 VAL A CA 1
ATOM 768 C C . VAL A 1 97 ? -1.243 4.226 -18.017 1.00 90.25 97 VAL A C 1
ATOM 770 O O . VAL A 1 97 ? -1.889 4.103 -16.970 1.00 90.25 97 VAL A O 1
ATOM 773 N N . PRO A 1 98 ? -0.331 5.205 -18.173 1.00 89.06 98 PRO A N 1
ATOM 774 C CA . PRO A 1 98 ? -0.083 6.207 -17.144 1.00 89.06 98 PRO A CA 1
ATOM 775 C C . PRO A 1 98 ? -1.346 6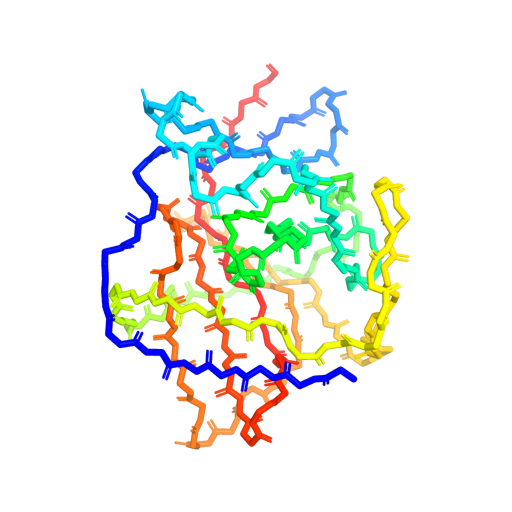.954 -16.729 1.00 89.06 98 PRO A C 1
ATOM 777 O O . PRO A 1 98 ? -2.096 7.450 -17.569 1.00 89.06 98 PRO A O 1
ATOM 780 N N . GLY A 1 99 ? -1.565 7.043 -15.416 1.00 82.44 99 GLY A N 1
ATOM 781 C CA . GLY A 1 99 ? -2.70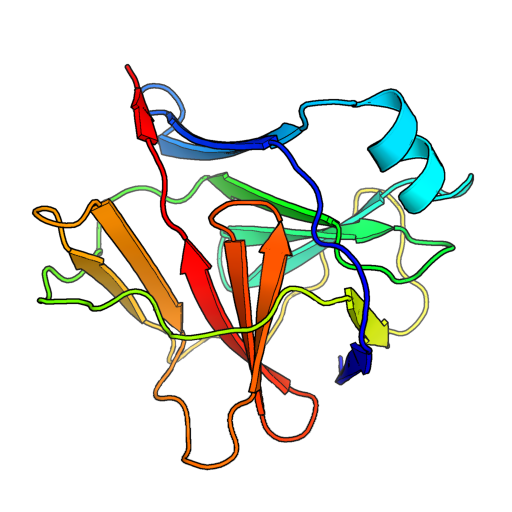9 7.745 -14.830 1.00 82.44 99 GLY A CA 1
ATOM 782 C C . GLY A 1 99 ? -4.070 7.061 -15.004 1.00 82.44 99 GLY A C 1
ATOM 783 O O . GLY A 1 99 ? -5.072 7.641 -14.595 1.00 82.44 99 GLY A O 1
ATOM 784 N N . VAL A 1 100 ? -4.131 5.856 -15.581 1.00 88.50 100 VAL A N 1
ATOM 785 C CA . VAL A 1 100 ? -5.379 5.093 -15.741 1.00 88.50 100 VAL A CA 1
ATOM 786 C C . VAL A 1 100 ? -5.398 3.928 -14.762 1.00 88.50 100 VAL A C 1
ATOM 788 O O . VAL A 1 100 ? -4.638 2.972 -14.919 1.00 88.50 100 VAL A O 1
ATOM 791 N N . SER A 1 101 ? -6.286 3.997 -13.770 1.00 90.38 101 SER A N 1
ATOM 792 C CA . SER A 1 101 ? -6.453 2.919 -12.798 1.00 90.38 101 SER A CA 1
ATOM 793 C C . SER A 1 101 ? -7.102 1.685 -13.418 1.00 90.38 101 SER A C 1
ATOM 795 O O . SER A 1 101 ? -8.073 1.791 -14.169 1.00 90.38 101 SER A O 1
ATOM 797 N N . ILE A 1 102 ? -6.573 0.513 -13.078 1.00 92.38 102 ILE A N 1
ATOM 798 C CA . ILE A 1 102 ? -7.121 -0.781 -13.488 1.00 92.38 102 ILE A CA 1
ATOM 799 C C . ILE A 1 102 ? -7.992 -1.321 -12.341 1.00 92.38 102 ILE A C 1
ATOM 801 O O . ILE A 1 102 ? -7.461 -1.538 -11.253 1.00 92.38 102 ILE A O 1
ATOM 805 N N . PRO A 1 103 ? -9.296 -1.570 -12.529 1.00 90.50 103 PRO A N 1
ATOM 806 C CA . PRO A 1 103 ? -10.114 -2.136 -11.462 1.00 90.50 103 PRO A CA 1
ATOM 807 C C . PRO A 1 103 ? -9.689 -3.579 -11.159 1.00 90.50 103 PRO A C 1
ATOM 809 O O . PRO A 1 103 ? -9.383 -4.351 -12.073 1.00 90.50 103 PRO A O 1
ATOM 812 N N . VAL A 1 104 ? -9.696 -3.949 -9.879 1.00 88.12 104 VAL A N 1
ATOM 813 C CA . VAL A 1 104 ? -9.658 -5.350 -9.434 1.00 88.12 104 VAL A CA 1
ATOM 814 C C . VAL A 1 104 ? -11.017 -5.743 -8.866 1.00 88.12 104 VAL A C 1
ATOM 816 O O . VAL A 1 104 ? -11.712 -4.914 -8.281 1.00 88.12 104 VAL A O 1
ATOM 819 N N . GLU A 1 105 ? -11.408 -7.002 -9.062 1.00 83.81 105 GLU A N 1
ATOM 820 C CA . GLU A 1 105 ? -12.653 -7.531 -8.503 1.00 83.81 105 GLU A CA 1
ATOM 821 C C . GLU A 1 105 ? -12.555 -7.542 -6.971 1.00 83.81 105 GLU A C 1
ATOM 823 O O . GLU A 1 105 ? -11.718 -8.237 -6.396 1.00 83.81 105 GLU A O 1
ATOM 828 N N . ALA A 1 106 ? -13.386 -6.727 -6.319 1.00 80.62 106 ALA A N 1
ATOM 829 C CA . ALA A 1 106 ? -13.380 -6.518 -4.869 1.00 80.62 106 ALA A CA 1
ATOM 830 C C . ALA A 1 106 ? -14.805 -6.485 -4.282 1.00 80.62 106 ALA A C 1
ATOM 832 O O . ALA A 1 106 ? -15.015 -5.970 -3.188 1.00 80.62 106 ALA A O 1
ATOM 833 N N . ASP A 1 107 ? -15.792 -7.033 -4.998 1.00 77.25 107 ASP A N 1
ATOM 834 C CA . ASP A 1 107 ? -17.223 -6.884 -4.681 1.00 77.25 107 ASP A CA 1
ATOM 835 C C . ASP A 1 107 ? -17.621 -7.464 -3.309 1.00 77.25 107 ASP A C 1
ATOM 837 O O . ASP A 1 107 ? -18.618 -7.051 -2.719 1.00 77.25 107 ASP A O 1
ATOM 841 N N . GLU A 1 108 ? -16.834 -8.405 -2.780 1.00 87.75 108 GLU A N 1
ATOM 842 C CA . GLU A 1 108 ? -17.048 -9.028 -1.465 1.00 87.75 108 GLU A CA 1
ATOM 843 C C . GLU A 1 108 ? -16.085 -8.516 -0.382 1.00 87.75 108 GLU A C 1
ATOM 845 O O . GLU A 1 108 ? -16.094 -9.005 0.752 1.00 87.75 108 GLU A O 1
ATOM 850 N N . TRP A 1 109 ? -15.222 -7.552 -0.711 1.00 95.38 109 TRP A N 1
ATOM 851 C CA . TRP A 1 109 ? -14.241 -7.040 0.236 1.00 95.38 109 TRP A CA 1
ATOM 852 C C . TRP A 1 109 ? -14.898 -6.141 1.270 1.00 95.38 109 TRP A C 1
ATOM 854 O O . TRP A 1 109 ? -15.814 -5.370 0.987 1.00 95.38 109 TRP A O 1
ATOM 864 N N . ARG A 1 110 ? -14.394 -6.222 2.500 1.00 96.81 110 ARG A N 1
ATOM 865 C CA . ARG A 1 110 ? -14.874 -5.410 3.616 1.00 96.81 110 ARG A CA 1
ATOM 866 C C . ARG A 1 110 ? -13.761 -4.532 4.142 1.00 96.81 110 ARG A C 1
ATOM 868 O O . ARG A 1 110 ? -12.629 -4.984 4.311 1.00 96.81 110 ARG A O 1
ATOM 875 N N . ALA A 1 111 ? -14.114 -3.287 4.430 1.00 97.50 111 ALA A N 1
ATOM 876 C CA . ALA A 1 111 ? -13.265 -2.359 5.152 1.00 97.50 111 ALA A CA 1
ATOM 877 C C . ALA A 1 111 ? -13.400 -2.635 6.648 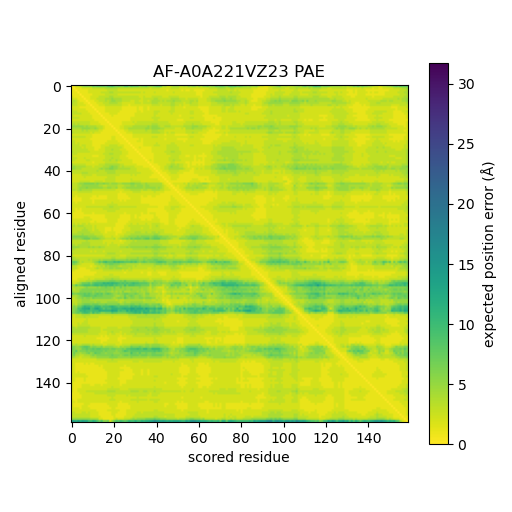1.00 97.50 111 ALA A C 1
ATOM 879 O O . ALA A 1 111 ? -14.478 -2.483 7.216 1.00 97.50 111 ALA A O 1
ATOM 880 N N . ARG A 1 112 ? -12.311 -3.058 7.282 1.00 98.00 112 ARG A N 1
ATOM 881 C CA . ARG A 1 112 ? -12.238 -3.381 8.707 1.00 98.00 112 ARG A CA 1
ATOM 882 C C . ARG A 1 112 ? -11.181 -2.507 9.359 1.00 98.00 112 ARG A C 1
ATOM 884 O O . ARG A 1 112 ? -10.109 -2.301 8.791 1.00 98.00 112 ARG A O 1
ATOM 891 N N . PHE A 1 113 ? -11.464 -2.010 10.554 1.00 98.31 113 PHE A N 1
ATOM 892 C CA . PHE A 1 113 ? -10.566 -1.115 11.271 1.00 98.31 113 PHE A CA 1
ATOM 893 C C . PHE A 1 113 ? -10.522 -1.408 12.770 1.00 98.31 113 PHE A C 1
ATOM 895 O O . PHE A 1 113 ? -11.555 -1.443 13.443 1.00 98.31 113 PHE A O 1
ATOM 902 N N . ASP A 1 114 ? -9.301 -1.523 13.288 1.00 98.06 114 ASP A N 1
ATOM 903 C CA . ASP A 1 114 ? -8.998 -1.550 14.711 1.00 98.06 114 ASP A CA 1
ATOM 904 C C . ASP A 1 114 ? -8.423 -0.199 15.149 1.00 98.06 114 ASP A C 1
ATOM 906 O O . ASP A 1 114 ? -7.278 0.155 14.851 1.00 98.06 114 ASP A O 1
ATOM 910 N N . SER A 1 115 ? -9.221 0.546 15.912 1.00 95.50 115 SER A N 1
ATOM 911 C CA . SER A 1 115 ? -8.840 1.854 16.450 1.00 95.50 115 SER A CA 1
ATOM 912 C C . SER A 1 115 ? -7.832 1.802 17.600 1.00 95.50 115 SER A C 1
ATOM 914 O O . SER A 1 115 ? -7.294 2.841 17.970 1.00 95.50 115 SER A O 1
ATOM 916 N N . LYS A 1 116 ? -7.630 0.643 18.239 1.00 95.81 116 LYS A N 1
ATOM 917 C CA . LYS A 1 116 ? -6.661 0.496 19.336 1.00 95.81 116 LYS A CA 1
ATOM 918 C C . LYS A 1 116 ? -5.249 0.362 18.775 1.00 95.81 116 LYS A C 1
ATOM 920 O O . LYS A 1 116 ? -4.333 1.015 19.263 1.00 95.81 116 LYS A O 1
ATOM 925 N N . GLU A 1 117 ? -5.106 -0.449 17.731 1.00 95.44 117 GLU A N 1
ATOM 926 C CA . GLU A 1 117 ? -3.817 -0.757 17.101 1.00 95.44 117 GLU A CA 1
ATOM 927 C C . GLU A 1 117 ? -3.517 0.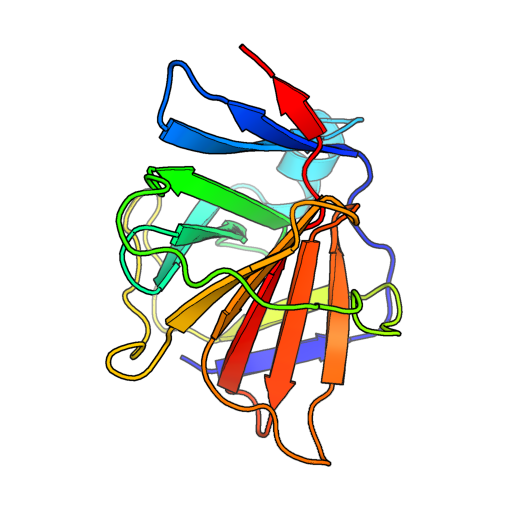112 15.867 1.00 95.44 117 GLU A C 1
ATOM 929 O O . GLU A 1 117 ? -2.416 0.036 15.312 1.00 95.44 117 GLU A O 1
ATOM 934 N N . ASN A 1 118 ? -4.476 0.951 15.450 1.00 96.50 118 ASN A N 1
ATOM 935 C CA . ASN A 1 118 ? -4.444 1.729 14.209 1.00 96.50 118 ASN A CA 1
ATOM 936 C C . ASN A 1 118 ? -4.156 0.841 12.993 1.00 96.50 118 ASN A C 1
ATOM 938 O O . ASN A 1 118 ? -3.259 1.111 12.196 1.00 96.50 118 ASN A O 1
ATOM 942 N N . VAL A 1 119 ? -4.917 -0.246 12.877 1.00 98.06 119 VAL A N 1
ATOM 943 C CA . VAL A 1 119 ? -4.789 -1.222 11.793 1.00 98.06 119 VAL A CA 1
ATOM 944 C C . VAL A 1 119 ? -6.043 -1.186 10.945 1.00 98.06 119 VAL A C 1
ATOM 946 O O . VAL A 1 119 ? -7.148 -1.331 11.455 1.00 98.06 119 VAL A O 1
ATOM 949 N N . PHE A 1 120 ? -5.860 -1.023 9.644 1.00 98.38 120 PHE A N 1
ATOM 950 C CA . PHE A 1 120 ? -6.913 -1.085 8.648 1.00 98.38 120 PHE A CA 1
ATOM 951 C C . PHE A 1 120 ? -6.673 -2.279 7.722 1.00 98.38 120 PHE A C 1
ATOM 953 O O . PHE A 1 120 ? -5.539 -2.544 7.323 1.00 98.38 120 PHE A O 1
ATOM 960 N N . CYS A 1 121 ? -7.736 -2.989 7.368 1.00 97.94 121 CYS A N 1
ATOM 961 C CA . CYS A 1 121 ? -7.719 -4.051 6.375 1.00 97.94 121 CYS A CA 1
ATOM 962 C C . CYS A 1 121 ? -8.870 -3.840 5.396 1.00 97.94 121 CYS A C 1
ATOM 964 O O . CYS A 1 121 ? -10.020 -3.708 5.811 1.00 97.94 121 CYS A O 1
ATOM 966 N N . PHE A 1 122 ? -8.565 -3.855 4.103 1.00 97.62 122 PHE A N 1
ATOM 967 C CA . PHE A 1 122 ? -9.561 -3.917 3.046 1.00 97.62 122 PHE A CA 1
ATOM 968 C C . PHE A 1 122 ? -9.346 -5.181 2.231 1.00 97.62 122 PHE A C 1
ATOM 970 O O . PHE A 1 122 ? -8.298 -5.349 1.612 1.00 97.62 122 PHE A O 1
ATOM 977 N N . GLY A 1 123 ? -10.299 -6.102 2.281 1.00 96.38 123 GLY A N 1
ATOM 978 C CA . GLY A 1 123 ? -10.084 -7.430 1.725 1.00 96.38 123 GLY A CA 1
ATOM 979 C C . GLY A 1 123 ? -11.195 -8.415 2.026 1.00 96.38 123 GLY A C 1
ATOM 980 O O . GLY A 1 123 ? -12.112 -8.122 2.800 1.00 96.38 123 GLY A O 1
ATOM 981 N N . GLY A 1 124 ? -11.077 -9.591 1.417 1.00 92.69 124 GLY A N 1
ATOM 982 C CA . GLY A 1 124 ? -11.874 -10.767 1.745 1.00 92.69 124 GLY A CA 1
ATOM 983 C C . GLY A 1 124 ? -11.336 -11.508 2.973 1.00 92.69 124 GLY A C 1
ATOM 984 O O . GLY A 1 124 ? -10.777 -10.913 3.891 1.00 92.69 124 GLY A O 1
ATOM 985 N N . ILE A 1 125 ? -11.519 -12.828 2.996 1.00 88.12 125 ILE A N 1
ATOM 986 C CA . ILE A 1 125 ? -10.922 -13.709 4.006 1.00 88.12 125 ILE A CA 1
ATOM 987 C C . ILE A 1 125 ? -9.719 -14.398 3.367 1.00 88.12 125 ILE A C 1
ATOM 989 O O . ILE A 1 125 ? -9.888 -15.212 2.462 1.00 88.12 125 ILE A O 1
ATOM 993 N N . ALA A 1 126 ? -8.519 -14.092 3.853 1.00 90.69 126 ALA A N 1
ATOM 994 C CA . ALA A 1 126 ? -7.299 -14.770 3.433 1.00 90.69 126 ALA A CA 1
ATOM 995 C C . ALA A 1 126 ? -7.323 -16.279 3.752 1.00 90.69 126 ALA A C 1
ATOM 997 O O . ALA A 1 126 ? -7.655 -16.694 4.868 1.00 90.69 126 ALA A O 1
ATOM 998 N N . GLY A 1 127 ? -6.927 -17.109 2.784 1.00 91.81 127 GLY A N 1
ATOM 999 C CA . GLY A 1 127 ? -6.723 -18.541 2.978 1.00 91.81 127 GLY A CA 1
ATOM 1000 C C . GLY A 1 127 ? -5.382 -18.883 3.637 1.00 91.81 127 GLY A C 1
ATOM 1001 O O . GLY A 1 127 ? -4.516 -18.035 3.863 1.00 91.81 127 GLY A O 1
ATOM 1002 N N . ALA A 1 128 ? -5.178 -20.169 3.933 1.00 91.56 128 ALA A N 1
ATOM 1003 C CA . ALA A 1 128 ? -3.979 -20.668 4.617 1.00 91.56 128 ALA A CA 1
ATOM 1004 C C . ALA A 1 128 ? -2.690 -20.567 3.776 1.00 91.56 128 ALA A C 1
ATOM 1006 O O . ALA A 1 128 ? -1.593 -20.678 4.320 1.00 91.56 128 ALA A O 1
ATOM 1007 N N . SER A 1 129 ? -2.817 -20.391 2.458 1.00 94.00 129 SER A N 1
ATOM 1008 C CA . SER A 1 129 ? -1.693 -20.236 1.525 1.00 94.00 129 SER A CA 1
ATOM 1009 C C . SER A 1 129 ? -1.312 -18.779 1.262 1.00 94.00 129 SER A C 1
ATOM 1011 O O . SER A 1 129 ? -0.380 -18.519 0.497 1.00 94.00 129 SER A O 1
ATOM 1013 N N . THR A 1 130 ? -2.009 -17.838 1.896 1.00 97.12 130 THR A N 1
ATOM 1014 C CA . THR A 1 130 ? -1.778 -16.404 1.743 1.00 97.12 130 THR A CA 1
ATOM 1015 C C . THR A 1 130 ? -0.358 -16.014 2.132 1.00 97.12 130 THR A C 1
ATOM 1017 O O . THR A 1 130 ? 0.132 -16.322 3.220 1.00 97.12 130 THR A O 1
ATOM 1020 N N . ARG A 1 131 ? 0.306 -15.278 1.239 1.00 97.44 131 ARG A N 1
ATOM 1021 C CA . ARG A 1 131 ? 1.598 -14.646 1.495 1.00 97.44 131 ARG A CA 1
ATOM 1022 C C . ARG A 1 131 ? 1.386 -13.180 1.833 1.00 97.44 131 ARG A C 1
ATOM 1024 O O . ARG A 1 131 ? 0.873 -12.429 1.011 1.00 97.44 131 ARG A O 1
ATOM 1031 N N . TYR A 1 132 ? 1.850 -12.779 3.008 1.00 98.31 132 TYR A N 1
ATOM 1032 C CA . TYR A 1 132 ? 1.834 -11.392 3.458 1.00 98.31 132 TYR A CA 1
ATOM 1033 C C . TYR A 1 132 ? 3.175 -10.721 3.159 1.00 98.31 132 TYR A C 1
ATOM 1035 O O . TYR A 1 132 ? 4.218 -11.144 3.667 1.00 98.31 132 TYR A O 1
ATOM 1043 N N . VAL A 1 133 ? 3.147 -9.689 2.319 1.00 98.50 133 VAL A N 1
ATOM 1044 C CA . VAL A 1 133 ? 4.344 -8.992 1.832 1.00 98.50 133 V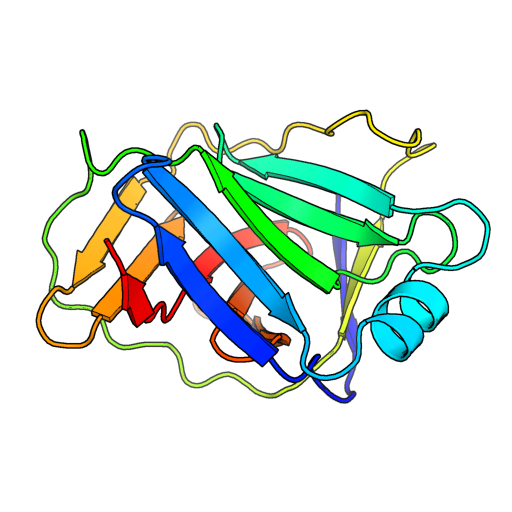AL A CA 1
ATOM 1045 C C . VAL A 1 133 ? 4.253 -7.523 2.201 1.00 98.50 133 VAL A C 1
ATOM 1047 O O . VAL A 1 133 ? 3.342 -6.829 1.751 1.00 98.50 133 VAL A O 1
ATOM 1050 N N . GLU A 1 134 ? 5.191 -7.039 3.010 1.00 98.56 134 GLU A N 1
ATOM 1051 C CA . GLU A 1 134 ? 5.300 -5.612 3.307 1.00 98.56 134 GLU A CA 1
ATOM 1052 C C . GLU A 1 134 ? 6.049 -4.926 2.158 1.00 98.56 134 GLU A C 1
ATOM 1054 O O . GLU A 1 134 ? 7.261 -5.084 2.013 1.00 98.56 134 GLU A O 1
ATOM 1059 N N . VAL A 1 135 ? 5.317 -4.204 1.307 1.00 98.44 135 VAL A N 1
ATOM 1060 C CA . VAL A 1 135 ? 5.871 -3.537 0.110 1.00 98.44 135 VAL A CA 1
ATOM 1061 C C . VAL A 1 135 ? 6.351 -2.120 0.404 1.00 98.44 135 VAL A C 1
ATOM 1063 O O . VAL A 1 135 ? 7.263 -1.620 -0.253 1.00 98.44 135 VAL A O 1
ATOM 1066 N N . ALA A 1 136 ? 5.767 -1.493 1.422 1.00 98.50 136 ALA A N 1
ATOM 1067 C CA . ALA A 1 136 ? 6.168 -0.205 1.960 1.00 98.50 136 ALA A CA 1
ATOM 1068 C C . ALA A 1 136 ? 5.868 -0.162 3.462 1.00 98.50 136 ALA A C 1
ATOM 1070 O O . ALA A 1 136 ? 5.050 -0.946 3.940 1.00 98.50 136 ALA A O 1
ATOM 1071 N N . THR A 1 137 ? 6.515 0.726 4.214 1.00 98.25 137 THR A N 1
ATOM 1072 C CA . THR A 1 137 ? 6.329 0.822 5.670 1.00 98.25 137 THR A CA 1
ATOM 1073 C C . THR A 1 137 ? 4.851 0.974 6.033 1.00 98.25 137 THR A C 1
ATOM 1075 O O . THR A 1 137 ? 4.202 1.948 5.649 1.00 98.25 137 THR A O 1
ATOM 1078 N N . GLY A 1 138 ? 4.314 -0.004 6.769 1.00 98.00 138 GLY A N 1
ATOM 1079 C CA . GLY A 1 138 ? 2.903 -0.016 7.162 1.00 98.00 138 GLY A CA 1
ATOM 1080 C C . GLY A 1 138 ? 1.928 -0.320 6.019 1.00 98.00 138 GLY A C 1
ATOM 1081 O O . GLY A 1 138 ? 0.740 -0.051 6.168 1.00 98.00 138 GLY A O 1
ATOM 1082 N N . VAL A 1 139 ? 2.403 -0.871 4.899 1.00 98.50 139 VAL A N 1
ATOM 1083 C CA . VAL A 1 139 ? 1.600 -1.309 3.750 1.00 98.50 139 VAL A CA 1
ATOM 1084 C C . VAL A 1 139 ? 1.926 -2.760 3.443 1.00 98.50 139 VAL A C 1
ATOM 1086 O O . VAL A 1 139 ? 3.024 -3.090 2.985 1.00 98.50 139 VAL A O 1
ATOM 1089 N N . MET A 1 140 ? 0.948 -3.631 3.649 1.00 98.38 140 MET A N 1
ATOM 1090 C CA . MET A 1 140 ? 1.108 -5.061 3.458 1.00 98.38 140 MET A CA 1
ATOM 1091 C C . MET A 1 140 ? 0.049 -5.607 2.512 1.00 98.38 140 MET A C 1
ATOM 1093 O O . MET A 1 140 ? -1.139 -5.332 2.652 1.00 98.38 140 MET A O 1
ATOM 1097 N N . LEU A 1 141 ? 0.502 -6.377 1.529 1.00 98.12 141 LEU A N 1
ATOM 1098 C CA . LEU A 1 141 ? -0.358 -7.035 0.559 1.00 98.12 141 LEU A CA 1
ATOM 1099 C C . LEU A 1 141 ? -0.458 -8.517 0.891 1.00 98.12 141 LEU A C 1
ATOM 1101 O O . LEU A 1 141 ? 0.561 -9.184 1.088 1.00 98.12 141 LEU A O 1
ATOM 1105 N N . ALA A 1 142 ? -1.684 -9.023 0.929 1.00 97.56 142 ALA A N 1
ATOM 1106 C CA . ALA A 1 142 ? -1.976 -10.439 1.039 1.00 97.56 142 ALA A CA 1
ATOM 1107 C C . ALA A 1 142 ? -2.175 -11.009 -0.369 1.00 97.56 142 ALA A C 1
ATOM 1109 O O . ALA A 1 142 ? -3.134 -10.654 -1.056 1.00 97.56 142 ALA A O 1
ATOM 1110 N N . ILE A 1 143 ? -1.251 -11.864 -0.808 1.00 97.00 143 ILE A N 1
ATOM 1111 C CA . ILE A 1 143 ? -1.285 -12.499 -2.127 1.00 97.00 143 ILE A CA 1
ATOM 1112 C C . ILE A 1 143 ? -1.554 -13.993 -1.965 1.00 97.00 143 ILE A C 1
ATOM 1114 O O . ILE A 1 143 ? -0.766 -14.703 -1.335 1.00 97.00 143 ILE A O 1
ATOM 1118 N N . GLU A 1 144 ? -2.618 -14.492 -2.582 1.00 96.00 144 GLU A N 1
ATOM 1119 C CA . GLU A 1 144 ? -2.977 -15.910 -2.604 1.00 96.00 144 GLU A CA 1
ATOM 1120 C C . GLU A 1 144 ? -3.208 -16.351 -4.050 1.00 96.00 144 GLU A C 1
ATOM 1122 O O . GLU A 1 144 ? -3.886 -15.674 -4.804 1.00 96.00 144 GLU A O 1
ATOM 1127 N N . ASN A 1 145 ? -2.589 -17.454 -4.486 1.00 95.25 145 ASN A N 1
ATOM 1128 C CA . ASN A 1 145 ? -2.722 -17.966 -5.862 1.00 95.25 145 ASN A CA 1
ATOM 1129 C C . ASN A 1 145 ? -2.477 -16.929 -6.983 1.00 95.25 145 ASN A C 1
ATOM 1131 O O . ASN A 1 145 ? -3.032 -17.047 -8.071 1.00 95.25 145 ASN A O 1
ATOM 1135 N N . ARG A 1 146 ? -1.572 -15.964 -6.746 1.00 95.75 146 ARG A N 1
ATOM 1136 C CA . ARG A 1 146 ? -1.273 -14.818 -7.636 1.00 95.75 146 ARG A CA 1
ATOM 1137 C C . ARG A 1 146 ? -2.399 -13.786 -7.734 1.00 95.75 146 ARG A C 1
ATOM 1139 O O . ARG A 1 146 ? -2.356 -12.948 -8.627 1.00 95.75 146 ARG A O 1
ATOM 1146 N N . GLU A 1 147 ? -3.351 -13.802 -6.819 1.00 95.00 147 GLU A N 1
ATOM 1147 C CA . GLU A 1 147 ? -4.404 -12.804 -6.674 1.00 95.00 147 GLU A CA 1
ATOM 1148 C C . GLU A 1 147 ? -4.148 -11.985 -5.410 1.00 95.00 147 GLU A C 1
ATOM 1150 O O . GLU A 1 147 ? -3.627 -12.494 -4.415 1.00 95.00 147 GLU A O 1
ATOM 1155 N N . LEU A 1 148 ? -4.474 -10.697 -5.458 1.00 95.75 148 LEU A N 1
ATOM 1156 C CA . LEU A 1 148 ? -4.518 -9.870 -4.261 1.00 95.75 148 LEU A CA 1
ATOM 1157 C C . LEU A 1 148 ? -5.833 -10.173 -3.548 1.00 95.75 148 LEU A C 1
ATOM 1159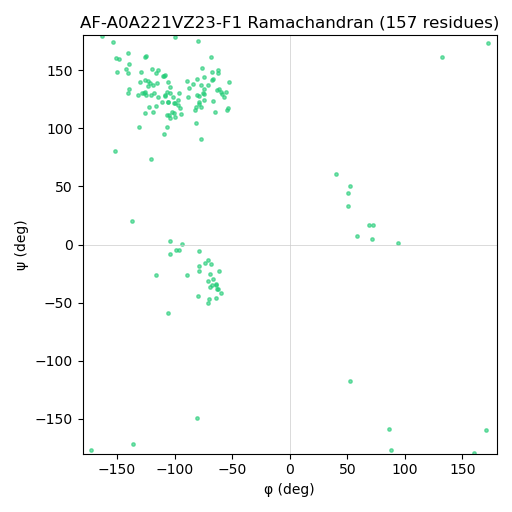 O O . LEU A 1 148 ? -6.878 -10.094 -4.182 1.00 95.75 148 LEU A O 1
ATOM 1163 N N . VAL A 1 149 ? -5.778 -10.506 -2.260 1.00 95.88 149 VAL A N 1
ATOM 1164 C CA . VAL A 1 149 ? -6.972 -10.866 -1.471 1.00 95.88 149 VAL A CA 1
ATOM 1165 C C . VAL A 1 149 ? -7.255 -9.894 -0.327 1.00 95.88 149 VAL A C 1
ATOM 1167 O O . VAL A 1 149 ? -8.407 -9.741 0.076 1.00 95.88 149 VAL A O 1
ATOM 1170 N N . GLU A 1 150 ? -6.224 -9.216 0.187 1.00 97.06 150 GLU A N 1
ATOM 1171 C CA . GLU A 1 150 ? -6.353 -8.180 1.216 1.00 97.06 150 GLU A CA 1
ATOM 1172 C C . GLU A 1 150 ? -5.245 -7.121 1.082 1.00 97.06 150 GLU A C 1
ATOM 1174 O O . GLU A 1 150 ? -4.099 -7.419 0.721 1.00 97.06 150 GLU A O 1
ATOM 1179 N N . VAL A 1 151 ? -5.578 -5.884 1.444 1.00 98.00 151 VAL A N 1
ATOM 1180 C CA . VAL A 1 151 ? -4.659 -4.761 1.634 1.00 98.00 151 VAL A CA 1
ATOM 1181 C C . VAL A 1 151 ? -4.709 -4.349 3.099 1.00 98.00 151 VAL A C 1
ATOM 1183 O O . VAL A 1 151 ? -5.748 -3.934 3.608 1.00 98.00 151 VAL A O 1
ATOM 1186 N N . TRP A 1 152 ? -3.569 -4.437 3.770 1.00 98.50 152 TRP A N 1
ATOM 1187 C CA . TRP A 1 152 ? -3.409 -4.091 5.175 1.00 98.50 152 TRP A CA 1
ATOM 1188 C C . TRP A 1 152 ? -2.603 -2.807 5.303 1.00 98.50 152 TRP A C 1
ATOM 1190 O O . TRP A 1 152 ? -1.502 -2.698 4.760 1.00 98.50 152 TRP A O 1
ATOM 1200 N N . LEU A 1 153 ? -3.134 -1.846 6.052 1.00 98.69 153 LEU A N 1
ATOM 1201 C CA . LEU A 1 153 ? -2.513 -0.552 6.298 1.00 98.69 153 LEU A CA 1
ATOM 1202 C C . LEU A 1 153 ? -2.347 -0.326 7.800 1.00 98.69 153 LEU A C 1
ATOM 1204 O O . LEU A 1 153 ? -3.235 -0.640 8.593 1.00 98.69 153 LEU A O 1
ATOM 1208 N N . LYS A 1 154 ? -1.216 0.258 8.187 1.00 98.31 154 LYS A N 1
ATOM 1209 C CA . LYS A 1 154 ? -0.954 0.719 9.552 1.00 98.31 154 LYS A CA 1
ATOM 1210 C C . LYS A 1 154 ? -0.679 2.227 9.553 1.00 98.31 154 LYS A C 1
ATOM 1212 O O . LYS A 1 154 ? 0.484 2.629 9.635 1.00 98.31 154 LYS A O 1
ATOM 1217 N N . PRO A 1 155 ? -1.718 3.059 9.365 1.00 98.00 155 PRO A N 1
ATOM 1218 C CA . PRO A 1 155 ? -1.558 4.500 9.241 1.00 98.00 155 PRO A CA 1
ATOM 1219 C C . PRO A 1 155 ? -1.303 5.198 10.585 1.00 98.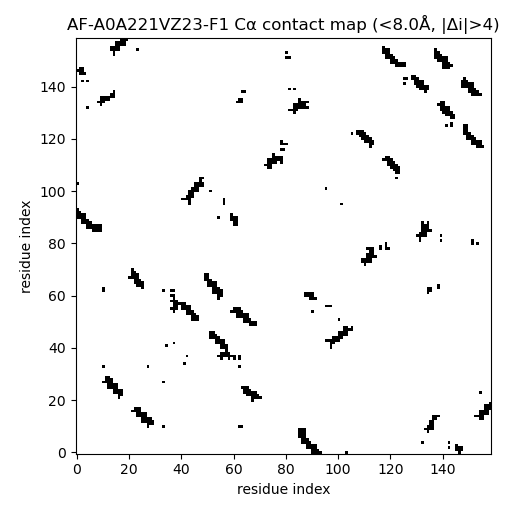00 155 PRO A C 1
ATOM 1221 O O . PRO A 1 155 ? -1.808 4.787 11.632 1.00 98.00 155 PRO A O 1
ATOM 1224 N N . SER A 1 156 ? -0.607 6.331 10.538 1.00 97.81 156 SER A N 1
ATOM 1225 C CA . SER A 1 156 ? -0.816 7.416 11.498 1.00 97.81 156 SER A CA 1
ATOM 1226 C C . SER A 1 156 ? -2.044 8.234 11.075 1.00 97.81 156 SER A C 1
ATOM 1228 O O . SER A 1 156 ? -2.302 8.424 9.888 1.00 97.81 156 SER A O 1
ATOM 1230 N N . PHE A 1 157 ? -2.839 8.700 12.037 1.00 96.50 157 PHE A N 1
ATOM 1231 C CA . PHE A 1 157 ? -4.032 9.508 11.767 1.00 96.50 157 PHE A CA 1
ATOM 1232 C C . PHE A 1 157 ? -3.721 10.982 12.008 1.00 96.50 157 PHE A C 1
ATOM 1234 O O . PHE A 1 157 ? -3.322 11.352 13.116 1.00 96.50 157 PHE A O 1
ATOM 1241 N N . VAL A 1 158 ? -3.907 11.816 10.985 1.00 96.31 158 VAL A N 1
ATOM 1242 C CA . VAL A 1 158 ? -3.595 13.251 11.029 1.00 96.31 158 VAL A CA 1
ATOM 1243 C C . VAL A 1 158 ? -4.777 14.092 10.556 1.00 96.31 158 VAL A C 1
ATOM 1245 O O . VAL A 1 158 ? -5.576 13.652 9.728 1.00 96.31 158 VAL A O 1
ATOM 1248 N N . SER A 1 159 ? -4.893 15.292 11.125 1.00 88.75 159 SER A N 1
ATOM 1249 C CA . SER A 1 159 ? -5.944 16.270 10.817 1.00 88.75 159 SER A CA 1
ATOM 1250 C C . SER A 1 159 ? -5.665 17.046 9.539 1.00 88.75 159 SER A C 1
ATOM 1252 O O . SER A 1 159 ? -4.519 17.531 9.420 1.00 88.75 159 SER A O 1
#

Radius of gyration: 14.44 Å; Cα contacts (8 Å, |Δi|>4): 417; chains: 1; bounding box: 33×37×41 Å